Protein AF-A0A2E9GZB2-F1 (afdb_monomer)

Nearest PDB structures (foldseek):
  6rk5-assembly2_D  TM=3.690E-01  e=4.105E+00  Ureaplasma urealyticum serovar 7 str. ATCC 27819
  2mbc-assembly1_A  TM=2.572E-01  e=5.351E+00  Homo sapiens
  6t9k-assembly1_E  TM=1.658E-01  e=6.974E+00  Saccharomyces cerevisiae S288C

Solvent-accessible surface area (backbone atoms only — not comparable to full-atom values): 7157 Å² total; per-residue (Å²): 135,83,84,84,76,53,73,69,58,56,53,50,32,57,76,69,70,51,78,79,86,70,85,74,91,75,85,75,80,85,86,73,80,94,69,80,82,58,42,34,25,36,41,66,85,36,34,41,36,27,86,55,79,81,61,91,75,67,55,69,71,60,51,52,51,24,62,77,53,75,27,69,79,40,82,47,74,84,76,62,97,87,54,55,74,43,49,46,69,60,48,57,58,34,57,72,37,76,67,35,41,54,53,49,51,56,55,52,64,75,70,109

pLDDT: mean 78.69, std 16.44, range [35.72, 93.19]

Foldseek 3Di:
DDDDDDPVVVVVCVVVVNDDDDPPPPPDDPDDDDDQPWWWWDAQQAIETENDPADPPHDPVQVVSCVVRVGDTDTDPDDDPPGHYDYPVVLVVLVVDPNSVVVVVVVVVVRD

Second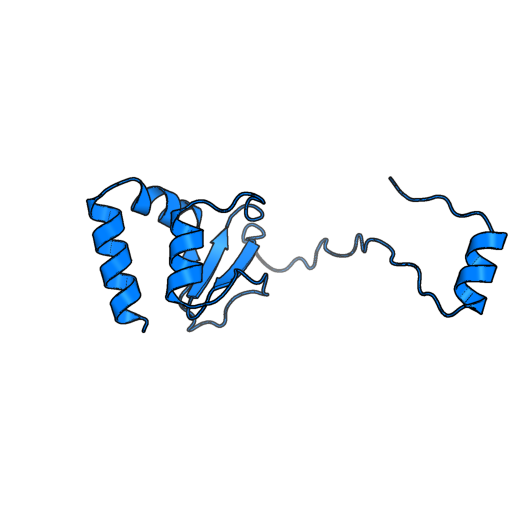ary structure (DSSP, 8-state):
------HHHHHHHHHTT----------S----S-----EEEEETTEEEEESSPPPSS--HHHHHHHHHTT---EE-SS--TTS-EEEHHHHHHHTTSHHHHHHHHHHHHT--

Radius of gyration: 20.17 Å; Cα contacts (8 Å, |Δi|>4): 89; chains: 1; bounding box: 56×34×40 Å

Sequence (112 aa):
MQARWRKQQQQVLQALGITAYSLNKSSELSSDSSTCASFCYRIGPIYLQSTAPLPIETPRWLRDLCLIWDSQPVAVKAPASDAVVVGYEQLMQQVSSAAGKRQLWQQLQALG

Mean predicted aligned error: 13.75 Å

Structure (mmCIF, N/CA/C/O backbone):
data_AF-A0A2E9GZB2-F1
#
_entry.id   AF-A0A2E9GZB2-F1
#
loop_
_atom_site.group_PDB
_atom_site.id
_atom_site.type_symbol
_atom_site.label_atom_id
_atom_site.label_alt_id
_atom_site.label_comp_id
_atom_site.label_asym_id
_atom_site.label_entity_id
_atom_site.label_seq_id
_atom_site.pdbx_PDB_ins_code
_atom_site.Cartn_x
_atom_site.Cartn_y
_atom_site.Cartn_z
_atom_site.occupancy
_atom_site.B_iso_or_equiv
_atom_site.auth_seq_id
_atom_site.auth_comp_id
_atom_site.auth_asym_id
_atom_site.auth_atom_id
_atom_site.pdbx_PDB_model_num
ATOM 1 N N . MET A 1 1 ? 26.145 10.091 -7.998 1.00 41.44 1 MET A N 1
ATOM 2 C CA . MET A 1 1 ? 27.544 9.934 -8.454 1.00 41.44 1 MET A CA 1
ATOM 3 C C . MET A 1 1 ? 27.556 8.912 -9.584 1.00 41.44 1 MET A C 1
ATOM 5 O O . MET A 1 1 ? 27.042 7.824 -9.376 1.00 41.44 1 MET A O 1
ATOM 9 N N . GLN A 1 2 ? 28.019 9.260 -10.790 1.00 53.78 2 GLN A N 1
ATOM 10 C CA . GLN A 1 2 ? 28.110 8.294 -11.896 1.00 53.78 2 GLN A CA 1
ATOM 11 C C . GLN A 1 2 ? 29.374 7.444 -11.726 1.00 53.78 2 GLN A C 1
ATOM 13 O O . GLN A 1 2 ? 30.460 7.990 -11.534 1.00 53.78 2 GLN A O 1
ATOM 18 N N . ALA A 1 3 ? 29.240 6.119 -11.792 1.00 60.81 3 ALA A N 1
ATOM 19 C CA . ALA A 1 3 ? 30.390 5.223 -11.818 1.00 60.81 3 ALA A CA 1
ATOM 20 C C . ALA A 1 3 ? 31.158 5.426 -13.136 1.00 60.81 3 ALA A C 1
ATOM 22 O O . ALA A 1 3 ? 30.612 5.229 -14.223 1.00 60.81 3 ALA A O 1
ATOM 23 N N . ARG A 1 4 ? 32.422 5.855 -13.054 1.00 68.38 4 ARG A N 1
ATOM 24 C CA . ARG A 1 4 ? 33.275 6.095 -14.225 1.00 68.38 4 ARG A CA 1
ATOM 25 C C . ARG A 1 4 ? 34.009 4.803 -14.591 1.00 68.38 4 ARG A C 1
ATOM 27 O O . ARG A 1 4 ? 35.114 4.552 -14.118 1.00 68.38 4 ARG A O 1
ATOM 34 N N . TRP A 1 5 ? 33.362 3.970 -15.400 1.00 71.81 5 TRP A N 1
ATOM 35 C CA . TRP A 1 5 ? 33.907 2.685 -15.847 1.00 71.81 5 TRP A CA 1
ATOM 36 C C . TRP A 1 5 ? 35.111 2.866 -16.778 1.00 71.81 5 TRP A C 1
ATOM 38 O O . TRP A 1 5 ? 35.123 3.745 -17.642 1.00 71.81 5 TRP A O 1
ATOM 48 N N . ARG A 1 6 ? 36.131 2.013 -16.625 1.00 79.44 6 ARG A N 1
ATOM 49 C CA . ARG A 1 6 ? 37.266 1.942 -17.560 1.00 79.44 6 ARG A CA 1
ATOM 50 C C . ARG A 1 6 ? 36.859 1.161 -18.815 1.00 79.44 6 ARG A C 1
ATOM 52 O O . ARG A 1 6 ? 36.039 0.250 -18.737 1.00 79.44 6 ARG A O 1
ATOM 59 N N . LYS A 1 7 ? 37.481 1.460 -19.964 1.00 75.25 7 LYS A N 1
ATOM 60 C CA . LYS A 1 7 ? 37.169 0.835 -21.272 1.00 75.25 7 LYS A CA 1
ATOM 61 C C . LYS A 1 7 ? 37.147 -0.701 -21.234 1.00 75.25 7 LYS A C 1
ATOM 63 O O . LYS A 1 7 ? 36.239 -1.309 -21.785 1.00 75.25 7 LYS A O 1
ATOM 68 N N . GLN A 1 8 ? 38.095 -1.320 -20.528 1.00 78.62 8 GLN A N 1
ATOM 69 C CA . GLN A 1 8 ? 38.152 -2.780 -20.381 1.00 78.62 8 GLN A CA 1
ATOM 70 C C . GLN A 1 8 ? 36.929 -3.356 -19.654 1.00 78.62 8 GLN A C 1
ATOM 72 O O . GLN A 1 8 ? 36.430 -4.410 -20.027 1.00 78.62 8 GLN A O 1
ATOM 77 N N . GLN A 1 9 ? 36.401 -2.655 -18.649 1.00 78.38 9 GLN A N 1
ATOM 78 C CA . GLN A 1 9 ? 35.234 -3.121 -17.896 1.00 78.38 9 GLN A CA 1
ATOM 79 C C . GLN A 1 9 ? 33.970 -3.075 -18.761 1.00 78.38 9 GLN A C 1
ATOM 81 O O . GLN A 1 9 ? 33.158 -3.989 -18.706 1.00 78.38 9 GLN A O 1
ATOM 86 N N . GLN A 1 10 ? 33.835 -2.054 -19.613 1.00 76.44 10 GLN A N 1
ATOM 87 C CA . GLN A 1 10 ? 32.723 -1.961 -20.564 1.00 76.44 10 GLN A CA 1
ATOM 88 C C . GLN A 1 10 ? 32.752 -3.095 -21.595 1.00 76.44 10 GLN A C 1
ATOM 90 O O . GLN A 1 10 ? 31.713 -3.680 -21.882 1.00 76.44 10 GLN A O 1
ATOM 95 N N . GLN A 1 11 ? 33.937 -3.437 -22.110 1.00 78.88 11 GLN A N 1
ATOM 96 C CA . GLN A 1 11 ? 34.101 -4.534 -23.070 1.00 78.88 11 GLN A CA 1
ATOM 97 C C . GLN A 1 11 ? 33.742 -5.894 -22.460 1.00 78.88 11 GLN A C 1
ATOM 99 O O . GLN A 1 11 ? 33.056 -6.686 -23.098 1.00 78.88 11 GLN A O 1
ATOM 104 N N . VAL A 1 12 ? 34.147 -6.148 -21.212 1.00 82.19 12 VAL A N 1
ATOM 105 C CA . VAL A 1 12 ? 33.799 -7.388 -20.500 1.00 82.19 12 VAL A CA 1
ATOM 106 C C . VAL A 1 12 ? 32.296 -7.471 -20.234 1.00 82.19 12 VAL A C 1
ATOM 108 O O . VAL A 1 12 ? 31.698 -8.516 -20.463 1.00 82.19 12 VAL A O 1
ATOM 111 N N . LEU A 1 13 ? 31.661 -6.374 -19.813 1.00 79.44 13 LEU A N 1
ATOM 112 C CA . LEU A 1 13 ? 30.210 -6.342 -19.598 1.00 79.44 13 LEU A CA 1
ATOM 113 C C . LEU A 1 13 ? 29.436 -6.633 -20.891 1.00 79.44 13 LEU A C 1
ATOM 115 O O . LEU A 1 13 ? 28.486 -7.411 -20.864 1.00 79.44 13 LEU A O 1
ATOM 119 N N . GLN A 1 14 ? 29.880 -6.080 -22.025 1.00 77.81 14 GLN A N 1
ATOM 120 C CA . GLN A 1 14 ? 29.301 -6.382 -23.337 1.00 77.81 14 GLN A CA 1
ATOM 121 C C . GLN A 1 14 ? 29.507 -7.844 -23.745 1.00 77.81 14 GLN A C 1
ATOM 123 O O . GLN A 1 14 ? 28.560 -8.479 -24.200 1.00 77.81 14 GLN A O 1
ATOM 128 N N . ALA A 1 15 ? 30.708 -8.394 -23.545 1.00 81.94 15 ALA A N 1
ATOM 129 C CA . ALA A 1 15 ? 31.001 -9.796 -23.848 1.00 81.94 15 ALA A CA 1
ATOM 130 C C . ALA A 1 15 ? 30.165 -10.771 -22.999 1.00 81.94 15 ALA A C 1
ATOM 132 O O . ALA A 1 15 ? 29.820 -11.854 -23.462 1.00 81.94 15 ALA A O 1
ATOM 133 N N . LEU A 1 16 ? 29.812 -10.373 -21.775 1.00 82.88 16 LEU A N 1
ATOM 134 C CA . LEU A 1 16 ? 28.958 -11.139 -20.865 1.00 82.88 16 LEU A CA 1
ATOM 135 C C . LEU A 1 16 ? 27.454 -10.881 -21.072 1.00 82.88 16 LEU A C 1
ATOM 137 O O . LEU A 1 16 ? 26.641 -11.439 -20.340 1.00 82.88 16 LEU A O 1
ATOM 141 N N . GLY A 1 17 ? 27.067 -10.028 -22.027 1.00 74.00 17 GLY A N 1
ATOM 142 C CA . GLY A 1 17 ? 25.665 -9.672 -22.273 1.00 74.00 17 GLY A CA 1
ATOM 143 C C . GLY A 1 17 ? 25.011 -8.866 -21.143 1.00 74.00 17 GLY A C 1
ATOM 144 O O . GLY A 1 17 ? 23.787 -8.755 -21.092 1.00 74.00 17 GLY A O 1
ATOM 145 N N . ILE A 1 18 ? 25.801 -8.293 -20.232 1.00 74.56 18 ILE A N 1
ATOM 146 C CA . ILE A 1 18 ? 25.301 -7.536 -19.084 1.00 74.56 18 ILE A CA 1
ATOM 147 C C . ILE A 1 18 ? 25.053 -6.096 -19.524 1.00 74.56 18 ILE A C 1
ATOM 149 O O . ILE A 1 18 ? 25.982 -5.321 -19.766 1.00 74.56 18 ILE A O 1
ATOM 153 N N . THR A 1 19 ? 23.781 -5.717 -19.608 1.00 69.19 19 THR A N 1
ATOM 154 C CA . THR A 1 19 ? 23.390 -4.341 -19.915 1.00 69.19 19 THR A CA 1
ATOM 155 C C 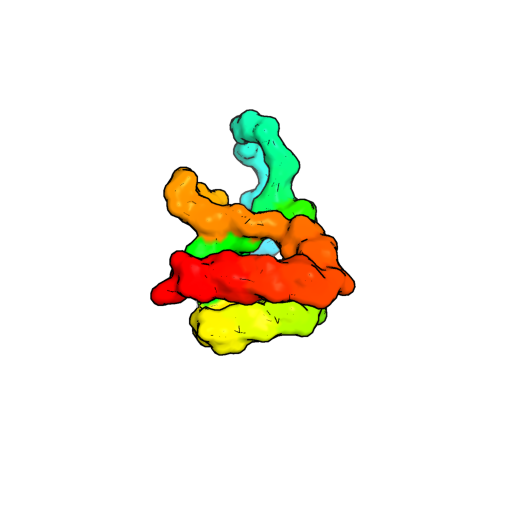. THR A 1 19 ? 23.629 -3.457 -18.692 1.00 69.19 19 THR A C 1
ATOM 157 O O . THR A 1 19 ? 23.104 -3.709 -17.607 1.00 69.19 19 THR A O 1
ATOM 160 N N . ALA A 1 20 ? 24.435 -2.407 -18.846 1.00 65.50 20 ALA A N 1
ATOM 161 C CA . ALA A 1 20 ? 24.663 -1.454 -17.769 1.00 65.50 20 ALA A CA 1
ATOM 162 C C . ALA A 1 20 ? 23.398 -0.611 -17.543 1.00 65.50 20 ALA A C 1
ATOM 164 O O . ALA A 1 20 ? 22.990 0.145 -18.424 1.00 65.50 20 ALA A O 1
ATOM 165 N N . TYR A 1 21 ? 22.799 -0.713 -16.355 1.00 57.59 21 TYR A N 1
ATOM 166 C CA . TYR A 1 21 ? 21.708 0.168 -15.941 1.00 57.59 21 TYR A CA 1
ATOM 167 C C . TYR A 1 21 ? 22.231 1.603 -15.795 1.00 57.59 21 TYR A C 1
ATOM 169 O O . TYR A 1 21 ? 22.912 1.943 -14.826 1.00 57.59 21 TYR A O 1
ATOM 177 N N . SER A 1 22 ? 21.916 2.462 -16.763 1.00 59.56 22 SER A N 1
ATOM 178 C CA . SER A 1 22 ? 22.047 3.907 -16.604 1.00 59.56 22 SER A CA 1
ATOM 179 C C . SER A 1 22 ? 20.806 4.444 -15.906 1.00 59.56 22 SER A C 1
ATOM 181 O O . SER A 1 22 ? 19.683 4.156 -16.315 1.00 59.56 22 SER A O 1
ATOM 183 N N . LEU A 1 23 ? 20.998 5.251 -14.862 1.00 54.78 23 LEU A N 1
ATOM 184 C CA . LEU A 1 23 ? 19.906 6.003 -14.258 1.00 54.78 23 LEU A CA 1
ATOM 185 C C . LEU A 1 23 ? 19.347 6.950 -15.330 1.00 54.78 23 LEU A C 1
ATOM 187 O O . LEU A 1 23 ? 20.004 7.932 -15.685 1.00 54.78 23 LEU A O 1
ATOM 191 N N . ASN A 1 24 ? 18.177 6.630 -15.882 1.00 47.06 24 ASN A N 1
ATOM 192 C CA . ASN A 1 24 ? 17.507 7.474 -16.861 1.00 47.06 24 ASN A CA 1
ATOM 193 C C . ASN A 1 24 ? 17.165 8.811 -16.195 1.00 47.06 24 ASN A C 1
ATOM 195 O O . ASN A 1 24 ? 16.152 8.939 -15.513 1.00 47.06 24 ASN A O 1
ATOM 199 N N . LYS A 1 25 ? 17.992 9.836 -16.428 1.00 48.12 25 LYS A N 1
ATOM 200 C CA . LYS A 1 25 ? 17.607 11.247 -16.275 1.00 48.12 25 LYS A CA 1
ATOM 201 C C . LYS A 1 25 ? 16.686 11.655 -17.434 1.00 48.12 25 LYS A C 1
ATOM 203 O O . LYS A 1 25 ? 16.947 12.611 -18.151 1.00 48.12 25 LYS A O 1
ATOM 208 N N . SER A 1 26 ? 15.644 10.869 -17.663 1.00 44.31 26 SER A N 1
ATOM 209 C CA . SER A 1 26 ? 14.663 11.061 -18.732 1.00 44.31 26 SER A CA 1
ATOM 210 C C . SER A 1 26 ? 13.273 10.874 -18.143 1.00 44.31 26 SER A C 1
ATOM 212 O O . SER A 1 26 ? 12.473 10.075 -18.608 1.00 44.31 26 SER A O 1
ATOM 214 N N . SER A 1 27 ? 13.030 11.583 -17.046 1.00 42.38 27 SER A N 1
ATOM 215 C CA . SER A 1 27 ? 11.694 11.850 -16.525 1.00 42.38 27 SER A CA 1
ATOM 216 C C . SER A 1 27 ? 11.603 13.337 -16.198 1.00 42.38 27 SER A C 1
ATOM 218 O O . SER A 1 27 ? 11.198 13.725 -15.109 1.00 42.38 27 SER A O 1
ATOM 220 N N . GLU A 1 28 ? 12.039 14.172 -17.137 1.00 40.81 28 GLU A N 1
ATOM 221 C CA . GLU A 1 28 ? 11.735 15.594 -17.131 1.00 40.81 28 GLU A CA 1
ATOM 222 C C . GLU A 1 28 ? 11.075 15.941 -18.468 1.00 40.81 28 GLU A C 1
ATOM 224 O O . GLU A 1 28 ? 11.680 15.808 -19.529 1.00 40.81 28 GLU A O 1
ATOM 229 N N . LEU A 1 29 ? 9.825 16.403 -18.348 1.00 44.56 29 LEU A N 1
ATOM 230 C CA . LEU A 1 29 ? 9.184 17.394 -19.213 1.00 44.56 29 LEU A CA 1
ATOM 231 C C . LEU A 1 29 ? 8.600 16.887 -20.542 1.00 44.56 29 LEU A C 1
ATOM 233 O O . LEU A 1 29 ? 8.996 17.305 -21.626 1.00 44.56 29 LEU A O 1
ATOM 237 N N . SER A 1 30 ? 7.524 16.105 -20.443 1.00 35.72 30 SER A N 1
ATOM 238 C CA . SER A 1 30 ? 6.379 16.346 -21.328 1.00 35.72 30 SER A CA 1
ATOM 239 C C . SER A 1 30 ? 5.511 17.410 -20.661 1.00 35.72 30 SER A C 1
ATOM 241 O O . SER A 1 30 ? 4.734 17.121 -19.754 1.00 35.72 30 SER A O 1
ATOM 243 N N . SER A 1 31 ? 5.741 18.660 -21.060 1.00 42.97 31 SER A N 1
ATOM 244 C CA . SER A 1 31 ? 4.844 19.779 -20.801 1.00 42.97 31 SER A CA 1
ATOM 245 C C . SER A 1 31 ? 3.524 19.522 -21.512 1.00 42.97 31 SER A C 1
ATOM 247 O O . SER A 1 31 ? 3.464 19.690 -22.721 1.00 42.97 31 SER A O 1
ATOM 249 N N . ASP A 1 32 ? 2.493 19.158 -20.758 1.00 37.47 32 ASP A N 1
ATOM 250 C CA . ASP A 1 32 ? 1.115 19.503 -21.089 1.00 37.47 32 ASP A CA 1
ATOM 251 C C . ASP A 1 32 ? 0.320 19.692 -19.789 1.00 37.47 32 ASP A C 1
ATOM 253 O O . ASP A 1 32 ? 0.173 18.792 -18.968 1.00 37.47 32 ASP A O 1
ATOM 257 N N . SER A 1 33 ? -0.114 20.939 -19.602 1.00 37.28 33 SER A N 1
ATOM 258 C CA . SER A 1 33 ? -1.078 21.450 -18.622 1.00 37.28 33 SER A CA 1
ATOM 259 C C . SER A 1 33 ? -0.923 21.039 -17.145 1.00 37.28 33 SER A C 1
ATOM 261 O O . SER A 1 33 ? -1.464 20.044 -16.679 1.00 37.28 33 SER A O 1
ATOM 263 N N . SER A 1 34 ? -0.311 21.942 -16.376 1.00 41.38 34 SER A N 1
ATOM 264 C CA . SER A 1 34 ? -0.899 22.469 -15.135 1.00 41.38 34 SER A CA 1
ATOM 265 C C . SER A 1 34 ? -1.488 21.458 -14.143 1.00 41.38 34 SER A C 1
ATOM 267 O O . SER A 1 34 ? -2.700 21.389 -13.979 1.00 41.38 34 SER A O 1
ATOM 269 N N . THR A 1 35 ? -0.651 20.738 -13.403 1.00 41.03 35 THR A N 1
ATOM 270 C C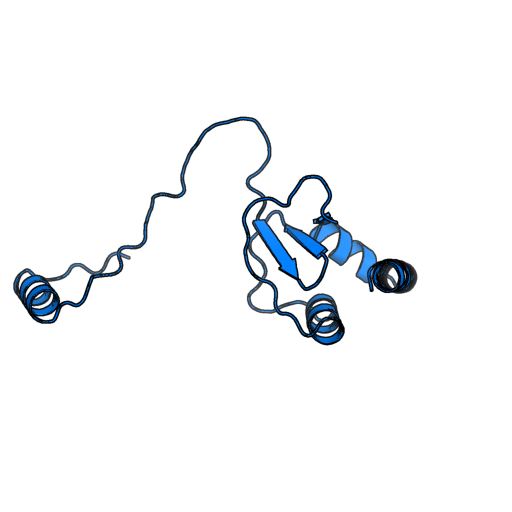A . THR A 1 35 ? -0.871 20.434 -11.974 1.00 41.03 35 THR A CA 1
ATOM 271 C C . THR A 1 35 ? 0.392 19.782 -11.420 1.00 41.03 35 THR A C 1
ATOM 273 O O . THR A 1 35 ? 1.069 19.0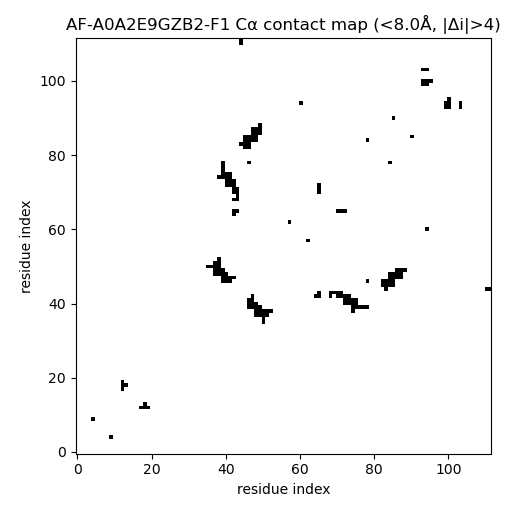24 -12.106 1.00 41.03 35 THR A O 1
ATOM 276 N N . CYS A 1 36 ? 0.765 20.160 -10.201 1.00 45.56 36 CYS A N 1
ATOM 277 C CA . CYS A 1 36 ? 1.957 19.702 -9.491 1.00 45.56 36 CYS A CA 1
ATOM 278 C C . CYS A 1 36 ? 2.162 18.185 -9.670 1.00 45.56 36 CYS A C 1
ATOM 280 O O . CYS A 1 36 ? 1.210 17.433 -9.463 1.00 45.56 36 CYS A O 1
ATOM 282 N N . ALA A 1 37 ? 3.361 17.753 -10.086 1.00 62.25 37 ALA A N 1
ATOM 283 C CA . ALA A 1 37 ? 3.682 16.351 -10.360 1.00 62.25 37 ALA A CA 1
ATOM 284 C C . ALA A 1 37 ? 3.403 15.491 -9.116 1.00 62.25 37 ALA A C 1
ATOM 286 O O . ALA A 1 37 ? 4.231 15.376 -8.218 1.00 62.25 37 ALA A O 1
ATOM 287 N N . SER A 1 38 ? 2.191 14.948 -9.045 1.00 81.56 38 SER A N 1
ATOM 288 C CA . SER A 1 38 ? 1.686 14.232 -7.881 1.00 81.56 38 SER A CA 1
ATOM 289 C C . SER A 1 38 ? 2.078 12.766 -8.008 1.00 81.56 38 SER A C 1
ATOM 291 O O . SER A 1 38 ? 1.869 12.141 -9.050 1.00 81.56 38 SER A O 1
ATOM 293 N N . PHE A 1 39 ? 2.652 12.202 -6.951 1.00 89.81 39 PHE A N 1
ATOM 294 C CA . PHE A 1 39 ? 3.003 10.789 -6.898 1.00 89.81 39 PHE A CA 1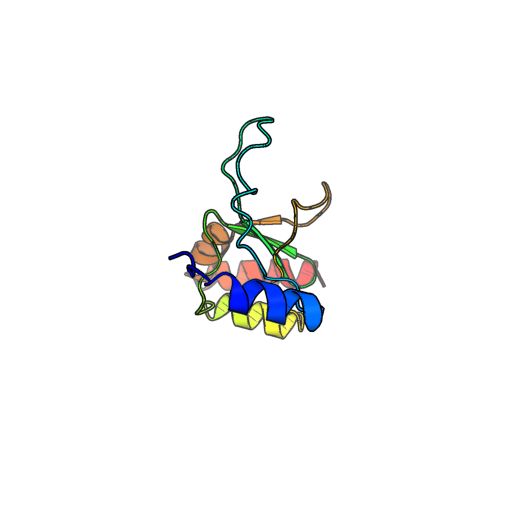
ATOM 295 C C . PHE A 1 39 ? 1.730 9.971 -6.686 1.00 89.81 39 PHE A C 1
ATOM 297 O O . PHE A 1 39 ? 0.998 10.206 -5.727 1.00 89.81 39 PHE A O 1
ATOM 304 N N . CYS A 1 40 ? 1.464 9.017 -7.578 1.00 92.12 40 CYS A N 1
ATOM 305 C CA . CYS A 1 40 ? 0.280 8.161 -7.520 1.00 92.12 40 CYS A CA 1
ATOM 306 C C . CYS A 1 40 ? 0.671 6.725 -7.161 1.00 92.12 40 CYS A C 1
ATOM 308 O O . CYS A 1 40 ? 1.575 6.145 -7.766 1.00 92.12 40 CYS A O 1
ATOM 310 N N . TYR A 1 41 ? -0.051 6.134 -6.213 1.00 93.19 41 TYR A N 1
ATOM 311 C CA . TYR A 1 41 ? 0.128 4.754 -5.774 1.00 93.19 41 TYR A CA 1
ATOM 312 C C . TYR A 1 41 ? -1.211 4.027 -5.784 1.00 93.19 41 TYR A C 1
ATOM 314 O O . TYR A 1 41 ? -2.234 4.618 -5.466 1.00 93.19 41 TYR A O 1
ATOM 322 N N . ARG A 1 42 ? -1.222 2.739 -6.112 1.00 92.19 42 ARG A N 1
ATOM 323 C CA . ARG A 1 42 ? -2.396 1.877 -5.960 1.00 92.19 42 ARG A CA 1
ATOM 324 C C . ARG A 1 42 ? -2.239 1.015 -4.715 1.00 92.19 42 ARG A C 1
ATOM 326 O O . ARG A 1 42 ? -1.174 0.434 -4.518 1.00 92.19 42 ARG A O 1
ATOM 333 N N . ILE A 1 43 ? -3.295 0.925 -3.909 1.00 91.50 43 ILE A N 1
ATOM 334 C CA . ILE A 1 43 ? -3.380 0.044 -2.738 1.00 91.50 43 ILE A CA 1
ATOM 335 C C . ILE A 1 43 ? -4.769 -0.589 -2.753 1.00 91.50 43 ILE A C 1
ATOM 337 O O . ILE A 1 43 ? -5.764 0.100 -2.529 1.00 91.50 43 ILE A O 1
ATOM 341 N N . GLY A 1 44 ? -4.848 -1.883 -3.066 1.00 89.31 44 GLY A N 1
ATOM 342 C CA . GLY A 1 44 ? -6.129 -2.569 -3.226 1.00 89.31 44 GLY A CA 1
ATOM 343 C C . GLY A 1 44 ? -7.057 -1.851 -4.232 1.00 89.31 44 GLY A C 1
ATOM 344 O O . GLY A 1 44 ? -6.671 -1.698 -5.404 1.00 89.31 44 GLY A O 1
ATOM 345 N N . PRO A 1 45 ? -8.267 -1.420 -3.808 1.00 88.12 45 PRO A N 1
ATOM 346 C CA . PRO A 1 45 ? -9.251 -0.765 -4.671 1.00 88.12 45 PRO A CA 1
ATOM 347 C C . PRO A 1 45 ? -9.043 0.749 -4.837 1.00 88.12 45 PRO A C 1
ATOM 349 O O . PRO A 1 45 ? -9.694 1.350 -5.690 1.00 88.12 45 PRO A O 1
ATOM 352 N N . ILE A 1 46 ? -8.160 1.379 -4.053 1.00 90.44 46 ILE A N 1
ATOM 353 C CA . ILE A 1 46 ? -7.989 2.838 -4.066 1.00 90.44 46 ILE A CA 1
ATOM 354 C C . ILE A 1 46 ? -6.678 3.280 -4.718 1.00 90.44 46 ILE A C 1
ATOM 356 O O . ILE A 1 46 ? -5.680 2.551 -4.762 1.00 90.44 46 ILE A O 1
ATOM 360 N N . TYR A 1 47 ? -6.680 4.532 -5.166 1.00 92.06 47 TYR A N 1
ATOM 361 C CA . TYR A 1 47 ? -5.503 5.265 -5.600 1.00 92.06 47 TYR A CA 1
ATOM 362 C C . TYR A 1 47 ? -5.151 6.319 -4.555 1.00 92.06 47 TYR A C 1
ATOM 364 O O . TYR A 1 47 ? -5.986 7.119 -4.152 1.00 92.06 47 TYR A O 1
ATOM 372 N N . LEU A 1 48 ? -3.898 6.324 -4.127 1.00 91.81 48 LEU A N 1
ATOM 373 C CA . LEU A 1 48 ? -3.333 7.257 -3.172 1.00 91.81 48 LEU A CA 1
ATOM 374 C C . LEU A 1 48 ? -2.480 8.286 -3.917 1.00 91.81 48 LEU A C 1
ATOM 376 O O . LEU A 1 48 ? -1.513 7.919 -4.586 1.00 91.81 48 LEU A O 1
ATOM 380 N N . GLN A 1 49 ? -2.822 9.563 -3.788 1.00 93.00 49 GLN A N 1
ATOM 381 C CA . GLN A 1 49 ? -2.041 10.676 -4.323 1.00 93.00 49 GLN A CA 1
ATOM 382 C C . GLN A 1 49 ? -1.257 11.364 -3.215 1.00 93.00 49 GLN A C 1
ATOM 384 O O . GLN A 1 49 ? -1.799 11.612 -2.143 1.00 93.00 49 GLN A O 1
ATOM 389 N N . SER A 1 50 ? 0.002 11.702 -3.472 1.00 91.25 50 SER A N 1
ATOM 390 C CA . SER A 1 50 ? 0.813 12.510 -2.563 1.00 91.25 50 SER A CA 1
ATOM 391 C C . SER A 1 50 ? 1.614 13.560 -3.319 1.00 91.25 50 SER A C 1
ATOM 393 O O . SER A 1 50 ? 2.000 13.381 -4.475 1.00 91.25 50 SER A O 1
ATOM 395 N N . THR A 1 51 ? 1.891 14.657 -2.628 1.00 90.25 51 THR A N 1
ATOM 396 C CA . THR A 1 51 ? 2.785 15.725 -3.080 1.00 90.25 51 THR A CA 1
ATOM 397 C C . THR A 1 51 ? 4.261 15.310 -3.068 1.00 90.25 51 THR A C 1
ATOM 399 O O . THR A 1 51 ? 5.075 15.924 -3.754 1.00 90.25 51 THR A O 1
ATOM 402 N N . ALA A 1 52 ? 4.614 14.254 -2.327 1.00 89.50 52 ALA A N 1
ATOM 403 C CA . ALA A 1 52 ? 5.974 13.742 -2.192 1.00 89.50 52 ALA A CA 1
ATOM 404 C C . ALA A 1 52 ? 6.019 12.206 -2.337 1.00 89.50 52 ALA A C 1
ATOM 406 O O . ALA A 1 52 ? 4.987 11.535 -2.241 1.00 89.50 52 ALA A O 1
ATOM 407 N N . PRO A 1 53 ? 7.202 11.606 -2.567 1.00 89.44 53 PRO A N 1
ATOM 408 C CA . PRO A 1 53 ? 7.352 10.159 -2.490 1.00 89.44 53 PRO A CA 1
ATOM 409 C C . PRO A 1 53 ? 6.916 9.637 -1.118 1.00 89.44 53 PRO A C 1
ATOM 411 O O . PRO A 1 53 ? 7.166 10.288 -0.100 1.00 89.44 53 PRO A O 1
ATOM 414 N N . LEU A 1 54 ? 6.302 8.450 -1.081 1.00 89.38 54 LEU A N 1
ATOM 415 C CA . LEU A 1 54 ? 5.951 7.832 0.195 1.00 89.38 54 LEU A CA 1
ATOM 416 C C . LEU A 1 54 ? 7.218 7.608 1.037 1.00 89.38 54 LEU A C 1
ATOM 418 O O . LEU A 1 54 ? 8.263 7.232 0.493 1.00 89.38 54 LEU A O 1
ATOM 422 N N . PRO A 1 55 ? 7.143 7.821 2.361 1.00 86.56 55 PRO A N 1
ATOM 423 C CA . PRO A 1 55 ? 8.278 7.586 3.235 1.00 86.56 55 PRO A CA 1
ATOM 424 C C . PRO A 1 55 ? 8.650 6.100 3.240 1.00 86.56 55 PRO A C 1
ATOM 426 O O . PRO A 1 55 ? 7.780 5.230 3.184 1.00 86.56 55 PRO A O 1
ATOM 429 N N . ILE A 1 56 ? 9.951 5.818 3.368 1.00 81.88 56 ILE A N 1
ATOM 430 C CA . ILE A 1 56 ? 10.472 4.449 3.532 1.00 81.88 56 ILE A CA 1
ATOM 431 C C . ILE A 1 56 ? 9.813 3.792 4.752 1.00 81.88 56 ILE A C 1
ATOM 433 O O . ILE A 1 56 ? 9.347 2.655 4.690 1.00 81.88 56 ILE A O 1
ATOM 437 N N . GLU A 1 57 ? 9.719 4.540 5.853 1.00 86.44 57 GLU A N 1
ATOM 438 C CA . GLU A 1 57 ? 8.931 4.141 7.011 1.00 86.44 57 GLU A CA 1
ATOM 439 C C . GLU A 1 57 ? 7.466 4.526 6.812 1.00 86.44 57 GLU A C 1
ATOM 441 O O . GLU A 1 57 ? 7.036 5.649 7.082 1.00 86.44 57 GLU A O 1
ATOM 446 N N . THR A 1 58 ? 6.680 3.560 6.345 1.00 83.94 58 THR A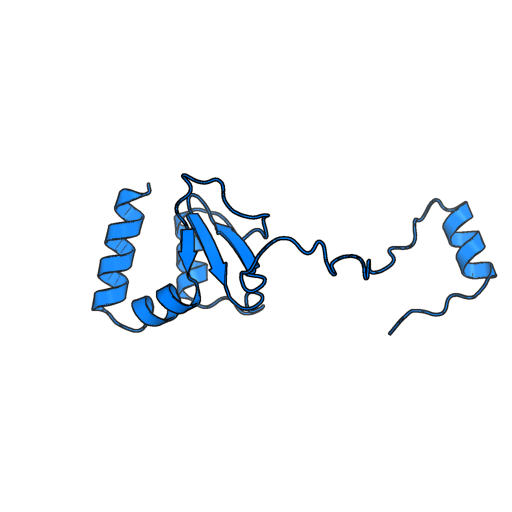 N 1
ATOM 447 C CA . THR A 1 58 ? 5.240 3.740 6.180 1.00 83.94 58 THR A CA 1
ATOM 448 C C . THR A 1 58 ? 4.548 3.984 7.531 1.00 83.94 58 THR A C 1
ATOM 450 O O . THR A 1 58 ? 4.757 3.235 8.505 1.00 83.94 58 THR A O 1
ATOM 453 N N . PRO A 1 59 ? 3.686 5.016 7.622 1.00 89.81 59 PRO A N 1
ATOM 454 C CA . PRO A 1 59 ? 2.940 5.291 8.841 1.00 89.81 59 PRO A CA 1
ATOM 455 C C . PRO A 1 59 ? 2.013 4.116 9.177 1.00 89.81 59 PRO A C 1
ATOM 457 O O . PRO A 1 59 ? 1.573 3.379 8.295 1.00 89.81 59 PRO A O 1
ATOM 460 N N . ARG A 1 60 ? 1.712 3.934 10.470 1.00 89.75 60 ARG A N 1
ATOM 461 C CA . ARG A 1 60 ? 0.940 2.772 10.955 1.00 89.75 60 ARG A CA 1
ATOM 462 C C . ARG A 1 60 ? -0.401 2.610 10.239 1.00 89.75 60 ARG A C 1
ATOM 464 O O . ARG A 1 60 ? -0.693 1.521 9.779 1.00 89.75 60 ARG A O 1
ATOM 471 N N . TRP A 1 61 ? -1.139 3.702 10.045 1.00 89.69 61 TRP A N 1
ATOM 472 C CA . TRP A 1 61 ? -2.435 3.656 9.361 1.00 89.69 61 TRP A CA 1
ATOM 473 C C . TRP A 1 61 ? -2.332 3.105 7.931 1.00 89.69 61 TRP A C 1
ATOM 475 O O . TRP A 1 61 ? -3.210 2.377 7.488 1.00 89.69 61 TRP A O 1
ATOM 485 N N . LEU A 1 62 ? -1.251 3.424 7.213 1.00 91.00 62 LEU A N 1
ATOM 486 C CA . LEU A 1 62 ? -1.047 2.952 5.847 1.00 91.00 62 LEU A CA 1
ATOM 487 C C . LEU A 1 62 ? -0.706 1.462 5.840 1.00 91.00 62 LEU A C 1
ATOM 489 O O . LEU A 1 62 ? -1.191 0.730 4.984 1.00 91.00 62 LEU A O 1
ATOM 493 N N . ARG A 1 63 ? 0.077 1.002 6.825 1.00 91.12 63 ARG A N 1
ATOM 494 C CA . ARG A 1 63 ? 0.311 -0.431 7.050 1.00 91.12 63 ARG A CA 1
ATOM 495 C C . ARG A 1 63 ? -0.985 -1.173 7.356 1.00 91.12 63 ARG A C 1
ATOM 497 O O . ARG A 1 63 ? -1.201 -2.230 6.779 1.00 91.12 63 ARG A O 1
ATOM 504 N N . ASP A 1 64 ? -1.848 -0.606 8.193 1.00 90.38 64 ASP A N 1
ATOM 505 C CA . ASP A 1 64 ? -3.140 -1.211 8.523 1.00 90.38 64 ASP A CA 1
ATOM 506 C C . ASP A 1 64 ? -4.003 -1.378 7.259 1.00 90.38 64 ASP A C 1
ATOM 508 O O . ASP A 1 64 ? -4.547 -2.454 7.033 1.00 90.38 64 ASP A O 1
ATOM 512 N N . LEU A 1 65 ? -4.049 -0.371 6.375 1.00 89.50 65 LEU A N 1
ATOM 513 C CA . LEU A 1 65 ? -4.719 -0.486 5.069 1.00 89.50 65 LEU A CA 1
ATOM 514 C C . LEU A 1 65 ? -4.122 -1.583 4.185 1.00 89.50 65 LEU A C 1
ATOM 516 O O . LEU A 1 65 ? -4.862 -2.328 3.546 1.00 89.50 65 LEU A O 1
ATOM 520 N N . CYS A 1 66 ? -2.792 -1.695 4.158 1.00 91.25 66 CYS A N 1
ATOM 521 C CA . CYS A 1 66 ? -2.121 -2.744 3.395 1.00 91.25 66 CYS A CA 1
ATOM 522 C C . CYS A 1 66 ? -2.488 -4.140 3.910 1.00 91.25 66 CYS A C 1
ATOM 524 O O . CYS A 1 66 ? -2.625 -5.059 3.110 1.00 91.25 66 CYS A O 1
ATOM 526 N N . LEU A 1 67 ? -2.671 -4.292 5.227 1.00 91.00 67 LEU A N 1
ATOM 527 C CA . LEU A 1 67 ? -3.119 -5.542 5.842 1.00 91.00 67 LEU A CA 1
ATOM 528 C C . LEU A 1 67 ? -4.585 -5.848 5.526 1.00 91.00 67 LEU A C 1
ATOM 530 O O . LEU A 1 67 ? -4.911 -6.990 5.228 1.00 91.00 67 LEU A O 1
ATOM 534 N N . ILE A 1 68 ? -5.462 -4.842 5.570 1.00 89.06 68 ILE A N 1
ATOM 535 C CA . ILE A 1 68 ? -6.898 -5.012 5.290 1.00 89.06 68 ILE A CA 1
ATOM 536 C C . ILE A 1 68 ? -7.131 -5.511 3.862 1.00 89.06 68 ILE A C 1
ATOM 538 O O . ILE A 1 68 ? -7.986 -6.364 3.642 1.00 89.06 68 ILE A O 1
ATOM 542 N N . TRP A 1 69 ? -6.372 -4.988 2.900 1.00 90.31 69 TRP A N 1
ATOM 543 C CA . TRP A 1 69 ? -6.521 -5.329 1.484 1.00 90.31 69 TRP A CA 1
ATOM 544 C C . TRP A 1 69 ? -5.496 -6.330 0.959 1.00 90.31 69 TRP A C 1
ATOM 546 O O . TRP A 1 69 ? -5.466 -6.564 -0.247 1.00 90.31 69 TRP A O 1
ATOM 556 N N . ASP A 1 70 ? -4.647 -6.873 1.831 1.00 90.88 70 ASP A N 1
ATOM 557 C CA . ASP A 1 70 ? -3.536 -7.761 1.467 1.00 90.88 70 ASP A CA 1
ATOM 558 C C . ASP A 1 70 ? -2.726 -7.237 0.256 1.00 90.88 70 ASP A C 1
ATOM 560 O O . ASP A 1 70 ? -2.433 -7.940 -0.710 1.00 90.88 70 ASP A O 1
ATOM 564 N N . SER A 1 71 ? -2.422 -5.933 0.261 1.00 90.94 71 SER A N 1
ATOM 565 C CA . SER A 1 71 ? -1.825 -5.222 -0.877 1.00 90.94 71 SER A CA 1
ATOM 566 C C . SER A 1 71 ? -0.824 -4.178 -0.407 1.00 90.94 71 SER A C 1
ATOM 568 O O . SER A 1 71 ? -1.124 -3.364 0.459 1.00 90.94 71 SER A O 1
ATOM 570 N N . GLN A 1 72 ? 0.342 -4.119 -1.052 1.00 91.31 72 GLN A N 1
ATOM 571 C CA . GLN A 1 72 ? 1.308 -3.038 -0.834 1.00 91.31 72 GLN A CA 1
ATOM 572 C C . GLN A 1 72 ? 1.065 -1.849 -1.778 1.00 91.31 72 GLN A C 1
ATOM 574 O O . GLN A 1 72 ? 0.467 -2.037 -2.841 1.00 91.31 72 GLN A O 1
ATOM 579 N N . PRO A 1 73 ? 1.537 -0.634 -1.433 1.00 92.12 73 PRO A N 1
ATOM 580 C CA . PRO A 1 73 ? 1.481 0.516 -2.325 1.00 92.12 73 PRO A CA 1
ATOM 581 C C . PRO A 1 73 ? 2.387 0.318 -3.534 1.00 92.12 73 PRO A C 1
ATOM 583 O O . PRO A 1 73 ? 3.604 0.200 -3.403 1.00 92.12 73 PRO A O 1
ATOM 586 N N . VAL A 1 74 ? 1.793 0.328 -4.725 1.00 91.75 74 VAL A N 1
ATOM 587 C CA . VAL A 1 74 ? 2.523 0.220 -5.993 1.00 91.75 74 VAL A CA 1
ATOM 588 C C . VAL A 1 74 ? 2.440 1.545 -6.728 1.00 91.75 74 VAL A C 1
ATOM 590 O O . VAL A 1 74 ? 1.343 2.040 -6.972 1.00 91.75 74 VAL A O 1
ATOM 593 N N . ALA A 1 75 ? 3.584 2.122 -7.096 1.00 91.44 75 ALA A N 1
ATOM 594 C CA . ALA A 1 75 ? 3.616 3.343 -7.893 1.00 91.44 75 ALA A CA 1
ATOM 595 C C . ALA A 1 75 ? 2.984 3.097 -9.271 1.00 91.44 75 ALA A C 1
ATOM 597 O O . ALA A 1 75 ? 3.355 2.161 -9.982 1.00 91.44 75 ALA A O 1
ATOM 598 N N . VAL A 1 76 ? 2.028 3.940 -9.648 1.00 89.19 76 VAL A N 1
ATOM 599 C CA . VAL A 1 76 ? 1.268 3.826 -10.896 1.00 89.19 76 VAL A CA 1
ATOM 600 C C . VAL A 1 76 ? 1.209 5.168 -11.612 1.00 89.19 76 VAL A C 1
ATOM 602 O O . VAL A 1 76 ? 1.453 6.225 -11.030 1.00 89.19 76 VAL A O 1
ATOM 605 N N . LYS A 1 77 ? 0.876 5.125 -12.904 1.00 84.56 77 LYS A N 1
ATOM 606 C CA . LYS A 1 77 ? 0.484 6.328 -13.647 1.00 84.56 77 LYS A CA 1
ATOM 607 C C . LYS A 1 77 ? -0.860 6.848 -13.127 1.00 84.56 77 LYS A C 1
ATOM 609 O O . LYS A 1 77 ? -1.511 6.186 -12.319 1.00 84.56 77 LYS A O 1
ATOM 614 N N . ALA A 1 78 ? -1.250 8.031 -13.600 1.00 77.50 78 ALA A N 1
ATOM 615 C CA . ALA A 1 78 ? -2.492 8.681 -13.206 1.00 77.50 78 ALA A CA 1
ATOM 616 C C . ALA A 1 78 ? -3.693 7.705 -13.220 1.00 77.50 78 ALA A C 1
ATOM 618 O O . ALA A 1 78 ? -3.778 6.854 -14.114 1.00 77.50 78 ALA A O 1
ATOM 619 N N . PRO A 1 79 ? -4.590 7.802 -12.223 1.00 80.50 79 PRO A N 1
ATOM 620 C CA . PRO A 1 79 ? -5.780 6.964 -12.137 1.00 80.50 79 PRO A CA 1
ATOM 621 C C . PRO A 1 79 ? -6.688 7.139 -13.362 1.00 80.50 79 PRO A C 1
ATOM 623 O O . PRO A 1 79 ? -6.703 8.194 -13.996 1.00 80.50 79 PRO A O 1
ATOM 626 N N . ALA A 1 80 ? -7.472 6.105 -13.678 1.00 76.50 80 ALA A N 1
ATOM 627 C CA . ALA A 1 80 ? -8.587 6.244 -14.614 1.00 76.50 80 ALA A CA 1
ATOM 628 C C . ALA A 1 80 ? -9.649 7.202 -14.037 1.00 76.50 80 ALA A C 1
ATOM 630 O O . ALA A 1 80 ? -9.749 7.339 -12.819 1.00 76.50 80 ALA A O 1
ATOM 631 N N . SER A 1 81 ? -10.453 7.831 -14.903 1.00 72.94 81 SER A N 1
ATOM 632 C CA . SER A 1 81 ? -11.428 8.871 -14.518 1.00 72.94 81 SER A CA 1
ATOM 633 C C . SER A 1 81 ? -12.414 8.440 -13.422 1.00 72.94 81 SER A C 1
ATOM 635 O O . SER A 1 81 ? -12.829 9.274 -12.625 1.00 72.94 81 SER A O 1
ATOM 637 N N . ASP A 1 82 ? -12.754 7.151 -13.357 1.00 80.50 82 ASP A N 1
ATOM 638 C CA . ASP A 1 82 ? -13.767 6.622 -12.430 1.00 80.50 82 ASP A CA 1
ATOM 639 C C . ASP A 1 82 ? -13.160 5.977 -11.174 1.00 80.50 82 ASP A C 1
ATOM 641 O O . ASP A 1 82 ? -13.856 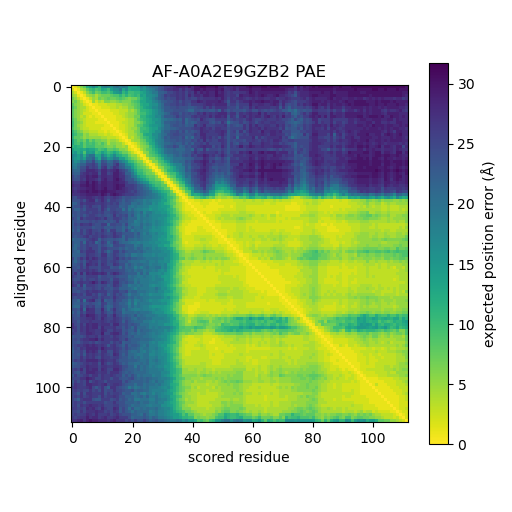5.343 -10.381 1.00 80.50 82 ASP A O 1
ATOM 645 N N . ALA A 1 83 ? -11.843 6.082 -10.992 1.00 83.06 83 ALA A N 1
ATOM 646 C CA . ALA A 1 83 ? -11.171 5.465 -9.863 1.00 83.06 83 ALA A CA 1
ATOM 647 C C . ALA A 1 83 ? -11.325 6.292 -8.579 1.00 83.06 83 ALA A C 1
ATOM 649 O O . ALA A 1 83 ? -11.321 7.522 -8.594 1.00 83.06 83 ALA A O 1
ATOM 650 N N . VAL A 1 84 ? -11.382 5.606 -7.436 1.00 86.12 84 VAL A N 1
ATOM 651 C CA . VAL A 1 84 ? -11.410 6.261 -6.124 1.00 86.12 84 VAL A CA 1
ATOM 652 C C . VAL A 1 84 ? -10.013 6.775 -5.797 1.00 86.12 84 VAL A C 1
ATOM 654 O O . VAL A 1 84 ? -9.103 5.996 -5.509 1.00 86.12 84 VAL A O 1
ATOM 657 N N . VAL A 1 85 ? -9.851 8.095 -5.853 1.00 88.81 85 VAL A N 1
ATOM 658 C CA . VAL A 1 85 ? -8.595 8.787 -5.561 1.00 88.81 85 VAL A CA 1
ATOM 659 C C . VAL A 1 85 ? -8.670 9.436 -4.188 1.00 88.81 85 VAL A C 1
ATOM 661 O O . VAL A 1 85 ? -9.614 10.163 -3.883 1.00 88.81 85 VAL A O 1
ATOM 664 N N . VAL A 1 86 ? -7.658 9.191 -3.362 1.00 89.06 86 VAL A N 1
ATOM 665 C CA . VAL A 1 86 ? -7.572 9.712 -2.002 1.00 89.06 86 VAL A CA 1
ATOM 666 C C . VAL A 1 86 ? -6.226 10.400 -1.790 1.00 89.06 86 VAL A C 1
ATOM 668 O O . VAL A 1 86 ? -5.179 9.865 -2.152 1.00 89.06 86 VAL A O 1
ATOM 671 N N . GLY A 1 87 ? -6.240 11.593 -1.194 1.00 90.69 87 GLY A N 1
ATOM 672 C CA . GLY A 1 87 ? -5.025 12.337 -0.860 1.00 90.69 87 GLY A CA 1
ATOM 673 C C . GLY A 1 87 ? -4.345 11.796 0.399 1.00 90.69 87 GLY A C 1
ATOM 674 O O . GLY A 1 87 ? -4.978 11.658 1.446 1.00 90.69 87 GLY A O 1
ATOM 675 N N . TYR A 1 88 ? -3.043 11.531 0.325 1.00 91.00 88 TYR A N 1
ATOM 676 C CA . TYR A 1 88 ? -2.229 11.031 1.431 1.00 91.00 88 TYR A CA 1
ATOM 677 C C . TYR A 1 88 ? -2.195 12.003 2.612 1.00 91.00 88 TYR A C 1
ATOM 679 O O . TYR A 1 88 ? -2.397 11.605 3.757 1.00 91.00 88 TYR A O 1
ATOM 687 N N . GLU A 1 89 ? -1.982 13.287 2.343 1.00 89.88 89 GLU A N 1
ATOM 688 C CA . GLU A 1 89 ? -1.888 14.338 3.353 1.00 89.88 89 GLU A CA 1
ATOM 689 C C . GLU A 1 89 ? -3.245 14.562 4.036 1.00 89.88 89 GLU A C 1
ATOM 691 O O . GLU A 1 89 ? -3.315 14.716 5.257 1.00 89.88 89 GLU A O 1
ATOM 696 N N . GLN A 1 90 ? -4.334 14.494 3.263 1.00 88.31 90 GLN A N 1
ATOM 697 C CA . GLN A 1 90 ? -5.699 14.564 3.785 1.00 88.31 90 GLN A CA 1
ATOM 698 C C . GLN A 1 90 ? -6.006 13.368 4.692 1.00 88.31 90 GLN A C 1
ATOM 700 O O . GLN A 1 90 ? -6.516 13.550 5.798 1.00 88.31 90 GLN A O 1
ATOM 705 N N . LEU A 1 91 ? -5.649 12.154 4.265 1.00 89.50 91 LEU A N 1
ATOM 706 C CA . LEU A 1 91 ? -5.795 10.950 5.080 1.00 89.50 91 LEU A CA 1
ATOM 707 C C . LEU A 1 91 ? -4.989 11.040 6.367 1.00 89.50 91 LEU A C 1
ATOM 709 O O . LEU A 1 91 ? -5.516 10.746 7.437 1.00 89.50 91 LEU A O 1
ATOM 713 N N . MET A 1 92 ? -3.738 11.492 6.281 1.00 89.56 92 MET A N 1
ATOM 714 C CA . MET A 1 92 ? -2.864 11.671 7.435 1.00 89.56 92 MET A CA 1
ATOM 715 C C . MET A 1 92 ? -3.476 12.631 8.467 1.00 89.56 92 MET A C 1
ATOM 717 O O . MET A 1 92 ? -3.427 12.357 9.668 1.00 89.56 92 MET A O 1
ATOM 721 N N . GLN A 1 93 ? -4.101 13.721 8.015 1.00 89.00 93 GLN A N 1
ATOM 722 C CA . GLN A 1 93 ? -4.837 14.633 8.891 1.00 89.00 93 GLN A CA 1
ATOM 723 C C . GLN A 1 93 ? -6.110 13.989 9.449 1.00 89.00 93 GLN A C 1
ATOM 725 O O . GLN A 1 93 ? -6.372 14.089 10.645 1.00 89.00 93 GLN A O 1
ATOM 730 N N . GLN A 1 94 ? -6.884 13.273 8.635 1.00 89.00 94 GLN A N 1
ATOM 731 C CA . GLN A 1 94 ? -8.126 12.628 9.067 1.00 89.00 94 GLN A CA 1
ATOM 732 C C . GLN A 1 94 ? -7.869 11.578 10.160 1.00 89.00 94 GLN A C 1
ATOM 734 O O . GLN A 1 94 ? -8.515 11.591 11.212 1.00 89.00 94 GLN A O 1
ATOM 739 N N . VAL A 1 95 ? -6.874 10.709 9.970 1.00 90.56 95 VAL A N 1
ATOM 740 C CA . VAL A 1 95 ? -6.528 9.652 10.936 1.00 90.56 95 VAL A CA 1
ATOM 741 C C . VAL A 1 95 ? -5.845 1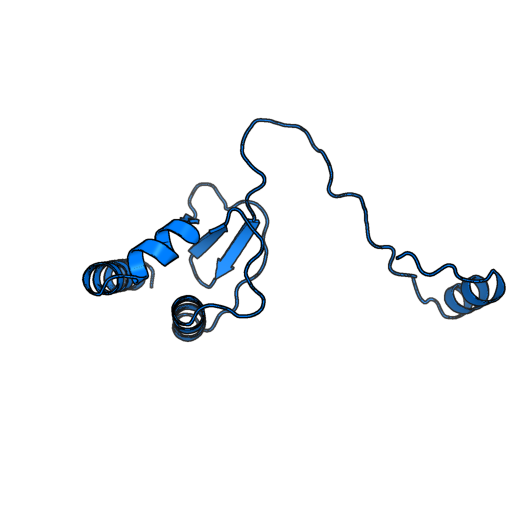0.175 12.199 1.00 90.56 95 VAL A C 1
ATOM 743 O O . VAL A 1 95 ? -5.642 9.404 13.140 1.00 90.56 95 VAL A O 1
ATOM 746 N N . SER A 1 96 ? -5.515 11.468 12.268 1.00 88.94 96 SER A N 1
ATOM 747 C CA . SER A 1 96 ? -4.984 12.086 13.488 1.00 88.94 96 SER A CA 1
ATOM 748 C C . SER A 1 96 ? -6.027 12.176 14.615 1.00 88.94 96 SER A C 1
ATOM 750 O O . SER A 1 96 ? -5.659 12.268 15.784 1.00 88.94 96 SER A O 1
ATOM 752 N N . SER A 1 97 ? -7.324 12.064 14.294 1.00 91.00 97 SER A N 1
ATOM 753 C CA . SER A 1 97 ? -8.426 12.117 15.262 1.00 91.00 97 SER A CA 1
ATOM 754 C C . SER A 1 97 ? -9.208 10.799 15.341 1.00 91.00 97 SER A C 1
ATOM 756 O O . SER A 1 97 ? -9.338 10.064 14.362 1.00 91.00 97 SER A O 1
ATOM 758 N N . ALA A 1 98 ? -9.785 10.496 16.510 1.00 88.94 98 ALA A N 1
ATOM 759 C CA . ALA A 1 98 ? -10.616 9.300 16.688 1.00 88.94 98 ALA A CA 1
ATOM 760 C C . ALA A 1 98 ? -11.879 9.323 15.805 1.00 88.94 98 ALA A C 1
ATOM 762 O O . ALA A 1 98 ? -12.273 8.292 15.260 1.00 88.94 98 ALA A O 1
ATOM 763 N N . ALA A 1 99 ? -12.492 10.499 15.636 1.00 90.00 99 ALA A N 1
ATOM 764 C CA . ALA A 1 99 ? -13.642 10.683 14.755 1.00 90.00 99 ALA A CA 1
ATOM 765 C C . ALA A 1 99 ? -13.267 10.444 13.285 1.00 90.00 99 ALA A C 1
ATOM 767 O O . ALA A 1 99 ? -13.951 9.693 12.592 1.00 90.00 99 ALA A O 1
ATOM 768 N N . GLY A 1 100 ? -12.137 10.995 12.833 1.00 89.06 100 GLY A N 1
ATOM 769 C CA . GLY A 1 100 ? -11.681 10.815 11.459 1.00 89.06 100 GLY A CA 1
ATOM 770 C C . GLY A 1 100 ? -11.295 9.369 11.139 1.00 89.06 100 GLY A C 1
ATOM 771 O O . GLY A 1 100 ? -11.641 8.888 10.064 1.00 89.06 100 GLY A O 1
ATOM 772 N N . LYS A 1 101 ? -10.702 8.622 12.085 1.00 89.31 101 LYS A N 1
ATOM 773 C CA . LYS A 1 101 ? -10.488 7.168 11.926 1.00 89.31 101 LYS A CA 1
ATOM 774 C C . LYS A 1 101 ? -11.796 6.395 11.741 1.00 89.31 101 LYS A C 1
ATOM 776 O O . LYS A 1 101 ? -11.854 5.510 10.896 1.00 89.31 101 LYS A O 1
ATOM 781 N N . ARG A 1 102 ? -12.845 6.719 12.510 1.00 89.69 102 ARG A N 1
ATOM 782 C CA . ARG A 1 102 ? -14.167 6.079 12.361 1.00 89.69 102 ARG A CA 1
ATOM 783 C C . ARG A 1 102 ? -14.780 6.374 10.998 1.00 89.69 102 ARG A C 1
ATOM 785 O O . ARG A 1 102 ? -15.275 5.460 10.352 1.00 89.69 102 ARG A O 1
ATOM 792 N N . GLN A 1 103 ? -14.711 7.628 10.561 1.00 88.31 103 GLN A N 1
ATOM 793 C CA . GLN A 1 103 ? -15.203 8.029 9.247 1.00 88.31 103 GLN A CA 1
ATOM 794 C C . GLN A 1 103 ? -14.445 7.313 8.124 1.00 88.31 103 GLN A C 1
ATOM 796 O O . GLN A 1 103 ? -15.063 6.803 7.197 1.00 88.31 103 GLN A O 1
ATOM 801 N N . LEU A 1 104 ? -13.118 7.225 8.233 1.00 87.38 104 LEU A N 1
ATOM 802 C CA . LEU A 1 104 ? -12.297 6.469 7.294 1.00 87.38 104 LEU A CA 1
ATOM 803 C C . LEU A 1 104 ? -12.720 5.001 7.252 1.00 87.38 104 LEU A C 1
ATOM 805 O O . LEU A 1 104 ? -12.929 4.456 6.178 1.00 87.38 104 LEU A O 1
ATOM 809 N N . TRP A 1 105 ? -12.918 4.374 8.410 1.00 87.81 105 TRP A N 1
ATOM 810 C CA . TRP A 1 105 ? -13.373 2.988 8.467 1.00 87.81 105 TRP A CA 1
ATOM 811 C C . TRP A 1 105 ? -14.714 2.774 7.753 1.00 87.81 105 TRP A C 1
ATOM 813 O O . TRP A 1 105 ? -14.858 1.825 6.990 1.00 87.81 105 TRP A O 1
ATOM 823 N N . GLN A 1 106 ? -15.671 3.687 7.932 1.00 88.50 106 GLN A N 1
ATOM 824 C CA . GLN A 1 106 ? -16.952 3.642 7.219 1.00 88.50 106 GLN A CA 1
ATOM 825 C C . GLN A 1 106 ? -16.781 3.775 5.700 1.00 88.50 106 GLN A C 1
ATOM 827 O O . GLN A 1 106 ? -17.451 3.076 4.947 1.00 88.50 106 GLN A O 1
ATOM 832 N N . GLN A 1 107 ? -15.867 4.639 5.246 1.00 86.56 107 GLN A N 1
ATOM 833 C CA . GLN A 1 107 ? -15.553 4.784 3.821 1.00 86.56 107 GLN A CA 1
ATOM 834 C C . GLN A 1 107 ? -14.950 3.499 3.247 1.00 86.56 107 GLN A C 1
ATOM 836 O O . GLN A 1 107 ? -15.340 3.076 2.165 1.00 86.56 107 GLN A O 1
ATOM 841 N N . LEU A 1 108 ? -14.045 2.846 3.981 1.00 84.19 108 LEU A N 1
ATOM 842 C CA . LEU A 1 108 ? -13.436 1.582 3.558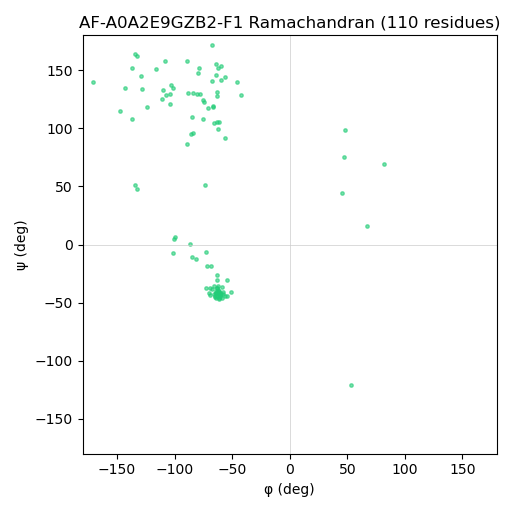 1.00 84.19 108 LEU A CA 1
ATOM 843 C C . LEU A 1 108 ? -14.459 0.450 3.455 1.00 84.19 108 LEU A C 1
ATOM 845 O O . LEU A 1 108 ? -14.397 -0.333 2.515 1.00 84.19 108 LEU A O 1
ATOM 849 N N . GLN A 1 109 ? -15.408 0.380 4.391 1.00 84.94 109 GLN A N 1
ATOM 850 C CA . GLN A 1 109 ? -16.474 -0.624 4.363 1.00 84.94 109 GLN A CA 1
ATOM 851 C C . GLN A 1 109 ? -17.399 -0.488 3.149 1.00 84.94 109 GLN A C 1
ATOM 853 O O . GLN A 1 109 ? -17.988 -1.477 2.742 1.00 84.94 109 GLN A O 1
ATOM 858 N N . ALA A 1 110 ? -17.529 0.708 2.571 1.00 80.00 110 ALA A N 1
ATOM 859 C CA . ALA A 1 110 ? -18.308 0.919 1.352 1.00 80.00 110 ALA A CA 1
ATOM 860 C C . ALA A 1 110 ? -17.542 0.547 0.065 1.00 80.00 110 ALA A C 1
ATOM 862 O O . ALA A 1 110 ? -18.142 0.501 -1.006 1.00 80.00 110 ALA A O 1
ATOM 863 N N . LEU A 1 111 ? -16.223 0.339 0.157 1.00 74.06 111 LEU A N 1
ATOM 864 C CA . LEU A 1 111 ? -15.323 0.072 -0.972 1.00 74.06 111 LEU A CA 1
ATOM 865 C C . LEU A 1 111 ? -14.955 -1.414 -1.129 1.00 74.06 111 LEU A C 1
ATOM 867 O O . LEU A 1 111 ? -14.266 -1.755 -2.092 1.00 74.06 111 LEU A O 1
ATOM 871 N N . GLY A 1 112 ? -15.349 -2.263 -0.176 1.00 59.66 112 GLY A N 1
ATOM 872 C CA . GLY A 1 112 ? -15.187 -3.721 -0.212 1.00 59.66 112 GLY A CA 1
ATOM 873 C C . GLY A 1 112 ? -16.509 -4.416 -0.483 1.00 59.66 112 GLY A C 1
ATOM 874 O O . GLY A 1 112 ? -16.462 -5.482 -1.131 1.00 59.66 112 GLY A O 1
#